Protein AF-A0A816HPL0-F1 (afdb_monomer_lite)

Radius of gyration: 16.7 Å; chains: 1; bounding box: 39×35×46 Å

Structure (mmCIF, N/CA/C/O backbone):
data_AF-A0A816HPL0-F1
#
_entry.id   AF-A0A816HPL0-F1
#
loop_
_atom_site.group_PDB
_atom_site.id
_atom_site.type_symbol
_atom_site.label_atom_id
_atom_site.label_alt_id
_atom_site.label_comp_id
_atom_site.label_asym_id
_atom_site.label_entity_id
_atom_site.label_seq_id
_atom_site.pdbx_PDB_ins_code
_atom_site.Cartn_x
_atom_site.Cartn_y
_atom_site.Cartn_z
_atom_site.occupancy
_atom_site.B_iso_or_equiv
_atom_site.auth_seq_id
_atom_site.auth_comp_id
_atom_site.auth_asym_id
_atom_site.auth_atom_id
_atom_site.pdbx_PDB_model_num
ATOM 1 N N . MET A 1 1 ? 24.958 -8.665 20.577 1.00 37.91 1 MET A N 1
ATOM 2 C CA . MET A 1 1 ? 23.855 -8.022 21.322 1.00 37.91 1 MET A CA 1
ATOM 3 C C . MET A 1 1 ? 22.593 -8.810 21.016 1.00 37.91 1 MET A C 1
ATOM 5 O O . MET A 1 1 ? 22.181 -8.810 19.864 1.00 37.91 1 MET A O 1
ATOM 9 N N . SER A 1 2 ? 22.052 -9.571 21.972 1.00 38.38 2 SER A N 1
ATOM 10 C CA . SER A 1 2 ? 20.758 -10.240 21.783 1.00 38.38 2 SER A CA 1
ATOM 11 C C . SER A 1 2 ? 19.657 -9.187 21.857 1.00 38.38 2 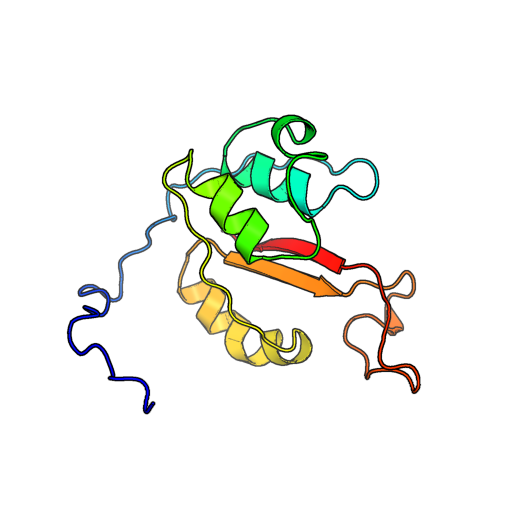SER A C 1
ATOM 13 O O . SER A 1 2 ? 19.661 -8.384 22.790 1.00 38.38 2 SER A O 1
ATOM 15 N N . ALA A 1 3 ? 18.741 -9.164 20.890 1.00 42.16 3 ALA A N 1
ATOM 16 C CA . ALA A 1 3 ? 17.562 -8.311 20.969 1.00 42.16 3 ALA A CA 1
ATOM 17 C C . ALA A 1 3 ? 16.791 -8.640 22.261 1.00 42.16 3 ALA A C 1
ATOM 19 O O . ALA A 1 3 ? 16.433 -9.794 22.495 1.00 42.16 3 ALA A O 1
ATOM 20 N N . VAL A 1 4 ? 16.604 -7.640 23.123 1.00 56.34 4 VAL A N 1
ATOM 21 C CA . VAL A 1 4 ? 15.762 -7.748 24.318 1.00 56.34 4 VAL A CA 1
ATOM 22 C C . VAL A 1 4 ? 14.317 -7.667 23.837 1.00 56.34 4 VAL A C 1
ATOM 24 O O . VAL A 1 4 ? 13.938 -6.680 23.210 1.00 56.34 4 VAL A O 1
ATOM 27 N N . TYR A 1 5 ? 13.536 -8.723 24.066 1.00 53.78 5 TYR A N 1
ATOM 28 C CA . TYR A 1 5 ? 12.109 -8.731 23.752 1.00 53.78 5 TYR A CA 1
ATOM 29 C C . TYR A 1 5 ? 11.388 -7.711 24.643 1.00 53.78 5 TYR A C 1
ATOM 31 O O . TYR A 1 5 ? 11.476 -7.782 25.868 1.00 53.78 5 TYR A O 1
ATOM 39 N N . ASP A 1 6 ? 10.691 -6.753 24.031 1.00 62.56 6 ASP A N 1
ATOM 40 C CA . ASP A 1 6 ? 9.847 -5.802 24.752 1.00 62.56 6 ASP A CA 1
ATOM 41 C C . ASP A 1 6 ? 8.513 -6.466 25.115 1.00 62.56 6 ASP A C 1
ATOM 43 O O . ASP A 1 6 ? 7.644 -6.680 24.269 1.00 62.56 6 ASP A O 1
ATOM 47 N N . HIS A 1 7 ? 8.357 -6.804 26.393 1.00 59.50 7 HIS A N 1
ATOM 48 C CA . HIS A 1 7 ? 7.131 -7.382 26.943 1.00 59.50 7 HIS A CA 1
ATOM 49 C C . HIS A 1 7 ? 5.999 -6.352 27.133 1.00 59.50 7 HIS A C 1
ATOM 51 O O . HIS A 1 7 ? 4.909 -6.739 27.545 1.00 59.50 7 HIS A O 1
ATOM 57 N N . ASN A 1 8 ? 6.230 -5.066 26.834 1.00 58.31 8 ASN A N 1
ATOM 58 C CA . ASN A 1 8 ? 5.238 -3.995 26.982 1.00 58.31 8 ASN A CA 1
ATOM 59 C C . ASN A 1 8 ? 4.471 -3.683 25.695 1.00 58.31 8 ASN A C 1
ATOM 61 O O . ASN A 1 8 ? 3.667 -2.752 25.684 1.00 58.31 8 ASN A O 1
ATOM 65 N N . THR A 1 9 ? 4.692 -4.425 24.604 1.00 51.69 9 THR A N 1
ATOM 66 C CA . THR A 1 9 ? 3.794 -4.313 23.450 1.00 51.69 9 THR A CA 1
ATOM 67 C C . THR A 1 9 ? 2.447 -4.908 23.841 1.00 51.69 9 THR A C 1
ATOM 69 O O . THR A 1 9 ? 2.244 -6.122 23.802 1.00 51.69 9 THR A O 1
ATOM 72 N N . THR A 1 10 ? 1.524 -4.044 24.254 1.00 51.88 10 THR A N 1
ATOM 73 C CA . THR A 1 10 ? 0.135 -4.413 24.486 1.00 51.88 10 THR A CA 1
ATOM 74 C C . THR A 1 10 ? -0.439 -4.860 23.148 1.00 51.88 10 THR A C 1
ATOM 76 O O . THR A 1 10 ? -0.559 -4.064 22.217 1.00 51.88 10 THR A O 1
ATOM 79 N N . LEU A 1 11 ? -0.760 -6.149 23.026 1.00 54.12 11 LEU A N 1
ATOM 80 C CA . LEU A 1 11 ? -1.639 -6.594 21.950 1.00 54.12 11 LEU A CA 1
ATOM 81 C C . LEU A 1 11 ? -2.950 -5.812 22.074 1.00 54.12 11 LEU A C 1
ATOM 83 O O . LEU A 1 11 ? -3.400 -5.554 23.193 1.00 54.12 11 LEU A O 1
ATOM 87 N N . TRP A 1 12 ? -3.536 -5.437 20.938 1.00 57.06 12 TRP A N 1
ATOM 88 C CA . TRP A 1 12 ? -4.844 -4.789 20.890 1.00 57.06 12 TRP A CA 1
ATOM 89 C C . TRP A 1 12 ? -5.819 -5.550 21.795 1.00 57.06 12 TRP A C 1
ATOM 91 O O . TRP A 1 12 ? -5.993 -6.764 21.659 1.00 57.06 12 TRP A O 1
ATOM 101 N N . SER A 1 13 ? -6.364 -4.854 22.794 1.00 58.28 13 SER A N 1
ATOM 102 C CA . SER A 1 13 ? -7.166 -5.470 23.854 1.00 58.28 13 SER A CA 1
ATOM 103 C C . SER A 1 13 ? -8.519 -5.964 23.354 1.00 58.28 13 SER A C 1
ATOM 105 O O . SER A 1 13 ? -9.082 -6.883 23.947 1.00 58.28 13 SER A O 1
ATOM 107 N N . ASP A 1 14 ? -9.014 -5.389 22.258 1.00 63.19 14 ASP A N 1
ATOM 108 C CA . ASP A 1 14 ? -10.247 -5.801 21.607 1.00 63.19 14 ASP A CA 1
ATOM 109 C C . ASP A 1 14 ? -9.939 -6.411 20.233 1.00 63.19 14 ASP A C 1
ATOM 111 O O . ASP A 1 14 ? -9.282 -5.810 19.386 1.00 63.19 14 ASP A O 1
ATOM 115 N N . LYS A 1 15 ? -10.393 -7.649 20.026 1.00 60.69 15 LYS A N 1
ATOM 116 C CA . LYS A 1 15 ? -10.194 -8.388 18.771 1.00 60.69 15 LYS A CA 1
ATOM 117 C C . LYS A 1 15 ? -11.197 -7.992 17.686 1.00 60.69 15 LYS A C 1
ATOM 119 O O . LYS A 1 15 ? -11.051 -8.457 16.562 1.00 60.69 15 LYS A O 1
ATOM 124 N N . ASN A 1 16 ? -12.207 -7.190 18.028 1.00 64.44 16 ASN A N 1
ATOM 125 C CA . ASN A 1 16 ? -13.266 -6.760 17.114 1.00 64.44 16 ASN A CA 1
ATOM 126 C C . ASN A 1 16 ? -13.152 -5.276 16.726 1.00 64.44 16 ASN A C 1
ATOM 128 O O . ASN A 1 16 ? -14.089 -4.714 16.162 1.00 64.44 16 ASN A O 1
ATOM 132 N N . GLU A 1 17 ? -12.047 -4.615 17.070 1.00 71.56 17 GLU A N 1
ATOM 133 C CA . GLU A 1 17 ? -11.863 -3.197 16.782 1.00 71.56 17 GLU A CA 1
ATOM 134 C C . GLU A 1 17 ? -11.363 -3.009 15.342 1.00 71.56 17 GLU A C 1
ATOM 136 O O . GLU A 1 17 ? -10.268 -3.438 14.982 1.00 71.56 17 GLU A O 1
ATOM 141 N N . HIS A 1 18 ? -12.191 -2.378 14.510 1.00 79.50 18 HIS A N 1
ATOM 142 C CA . HIS A 1 18 ? -11.888 -2.080 13.112 1.00 79.50 18 HIS A CA 1
ATOM 143 C C . HIS A 1 18 ? -11.495 -0.602 12.969 1.00 79.50 18 HIS A C 1
ATOM 145 O O . HIS A 1 18 ? -12.346 0.266 12.764 1.00 79.50 18 HIS A O 1
ATOM 151 N N . PHE A 1 19 ? -10.201 -0.296 13.094 1.00 80.69 19 PHE A N 1
ATOM 152 C CA . PHE A 1 19 ? -9.689 1.084 13.182 1.00 80.69 19 PHE A CA 1
ATOM 153 C C . PHE A 1 19 ? -10.031 1.953 11.977 1.00 80.69 19 PHE A C 1
ATOM 155 O O . PHE A 1 19 ? -10.343 3.136 12.120 1.00 80.69 19 PHE A O 1
ATOM 162 N N . PHE A 1 20 ? -9.977 1.367 10.785 1.00 88.19 20 PHE A N 1
ATOM 163 C CA . PHE A 1 20 ? -10.200 2.081 9.537 1.00 88.19 20 PHE A CA 1
ATOM 164 C C . PHE A 1 20 ? -11.535 1.721 8.877 1.00 88.19 20 PHE A C 1
ATOM 166 O O . PHE A 1 20 ? -11.737 2.035 7.703 1.00 88.19 20 PHE A O 1
ATOM 173 N N . HIS A 1 21 ? -12.478 1.132 9.623 1.00 87.56 21 HIS A N 1
ATOM 174 C CA . HIS A 1 21 ? -13.815 0.796 9.125 1.00 87.56 21 HIS A CA 1
ATOM 175 C C . HIS A 1 21 ? -14.473 2.008 8.459 1.00 87.56 21 HIS A C 1
ATOM 177 O O . HIS A 1 21 ? -14.794 1.999 7.270 1.00 87.56 21 HIS A O 1
ATOM 183 N N . ASP A 1 22 ? -14.633 3.106 9.191 1.00 89.69 22 ASP A N 1
ATOM 184 C CA . ASP A 1 22 ? -15.301 4.313 8.689 1.00 89.69 22 ASP A CA 1
ATOM 185 C C . ASP A 1 22 ? -14.392 5.234 7.876 1.00 89.69 22 ASP A C 1
ATOM 187 O O . ASP A 1 22 ? -14.829 6.290 7.410 1.00 89.69 22 ASP A O 1
ATOM 191 N N . TYR A 1 23 ? -13.144 4.821 7.640 1.00 90.00 23 TYR A N 1
ATOM 192 C CA . TYR A 1 23 ? -12.255 5.540 6.747 1.00 90.00 23 TYR A CA 1
ATOM 193 C C . TYR A 1 23 ? -12.836 5.538 5.326 1.00 90.00 23 TYR A C 1
ATOM 195 O O . TYR A 1 23 ? -13.419 4.556 4.863 1.00 90.00 23 TYR A O 1
ATOM 203 N N . ARG A 1 24 ? -12.741 6.670 4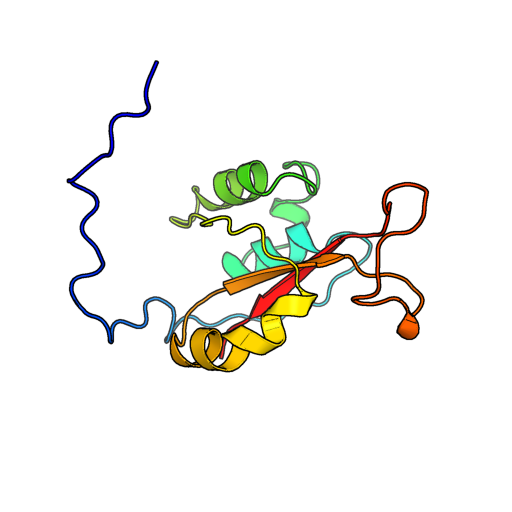.628 1.00 90.25 24 ARG A N 1
ATOM 204 C CA . ARG A 1 24 ? -13.287 6.831 3.275 1.00 90.25 24 ARG A CA 1
ATOM 205 C C . ARG A 1 24 ? -12.168 7.211 2.330 1.00 90.25 24 ARG A C 1
ATOM 207 O O . ARG A 1 24 ? -11.612 8.300 2.428 1.00 90.25 24 ARG A O 1
ATOM 214 N N . ILE A 1 25 ? -11.885 6.314 1.395 1.00 92.38 25 ILE A N 1
ATOM 215 C CA . ILE A 1 25 ? -10.842 6.497 0.392 1.00 92.38 25 ILE A CA 1
ATOM 216 C C . ILE A 1 25 ? -11.486 6.997 -0.891 1.00 92.38 25 ILE A C 1
ATOM 218 O O . ILE A 1 25 ? -12.441 6.404 -1.386 1.00 92.38 25 ILE A O 1
ATOM 222 N N . GLN A 1 26 ? -10.963 8.093 -1.433 1.00 92.44 26 GLN A N 1
ATOM 223 C CA . GLN A 1 26 ? -11.340 8.574 -2.759 1.00 92.44 26 GLN A CA 1
ATOM 224 C C . GLN A 1 26 ? -10.354 8.006 -3.783 1.00 92.44 26 GLN A C 1
ATOM 226 O O . GLN A 1 26 ? -9.172 8.352 -3.712 1.00 92.44 26 GLN A O 1
ATOM 231 N N . PRO A 1 27 ? -10.787 7.138 -4.718 1.00 91.75 27 PRO A N 1
ATOM 232 C CA . PRO A 1 27 ? -9.887 6.570 -5.712 1.00 91.75 27 PRO A CA 1
ATOM 233 C C . PRO A 1 27 ? -9.294 7.653 -6.616 1.00 91.75 27 PRO A C 1
ATOM 235 O O . PRO A 1 27 ? -10.018 8.441 -7.226 1.00 91.75 27 PRO A O 1
ATOM 238 N N . ILE A 1 28 ? -7.968 7.661 -6.743 1.00 91.81 28 ILE A N 1
ATOM 239 C CA . ILE A 1 28 ? -7.238 8.560 -7.640 1.00 91.81 28 ILE A CA 1
ATOM 240 C C . ILE A 1 28 ? -6.643 7.725 -8.772 1.00 91.81 28 ILE A C 1
ATOM 242 O O . ILE A 1 28 ? -5.919 6.758 -8.537 1.00 91.81 28 ILE A O 1
ATOM 246 N N . ALA A 1 29 ? -6.924 8.107 -10.019 1.00 89.69 29 ALA A N 1
ATOM 247 C CA . ALA A 1 29 ? -6.310 7.467 -11.176 1.00 89.69 29 ALA A CA 1
ATOM 248 C C . ALA A 1 29 ? -4.808 7.786 -11.228 1.00 89.69 29 ALA A C 1
ATOM 250 O O . ALA A 1 29 ? -4.414 8.951 -11.331 1.00 89.69 29 ALA A O 1
ATOM 251 N N . GLN A 1 30 ? -3.972 6.748 -11.202 1.00 87.31 30 GLN A N 1
ATOM 252 C CA . GLN A 1 30 ? -2.529 6.897 -11.362 1.00 87.31 30 GLN A CA 1
ATOM 253 C C . GLN A 1 30 ? -2.192 7.480 -12.742 1.00 87.31 30 GLN A C 1
ATOM 255 O O . GL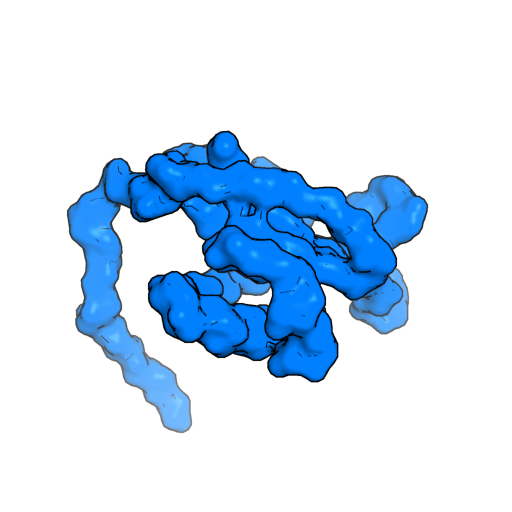N A 1 30 ? -2.740 7.067 -13.766 1.00 87.31 30 GLN A O 1
ATOM 260 N N . ARG A 1 31 ? -1.216 8.393 -12.779 1.00 87.06 31 ARG A N 1
ATOM 261 C CA . ARG A 1 31 ? -0.581 8.884 -14.009 1.00 87.06 31 ARG A CA 1
ATOM 262 C C . ARG A 1 31 ? 0.915 8.586 -13.958 1.00 87.06 31 ARG A C 1
ATOM 264 O O . ARG A 1 31 ? 1.558 8.884 -12.957 1.00 87.06 31 ARG A O 1
ATOM 271 N N . GLY A 1 32 ? 1.470 7.998 -15.019 1.00 85.19 32 GLY A N 1
ATOM 272 C CA . GLY A 1 32 ? 2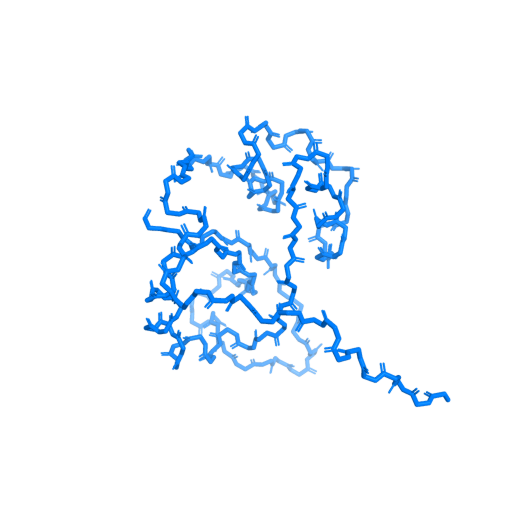.898 7.651 -15.078 1.00 85.19 32 GLY A CA 1
ATOM 273 C C . GLY A 1 32 ? 3.327 6.609 -14.026 1.00 85.19 32 GLY A C 1
ATOM 274 O O . GLY A 1 32 ? 2.478 5.878 -13.515 1.00 85.19 32 GLY A O 1
ATOM 275 N N . PRO A 1 33 ? 4.626 6.512 -13.683 1.00 85.12 33 PRO A N 1
ATOM 276 C CA . PRO A 1 33 ? 5.168 5.526 -12.740 1.00 85.12 33 PRO A CA 1
ATOM 277 C C . PRO A 1 33 ? 5.059 5.981 -11.267 1.00 85.12 33 PRO A C 1
ATOM 279 O O . PRO A 1 33 ? 6.011 5.873 -10.497 1.00 85.12 33 PRO A O 1
ATOM 282 N N . HIS A 1 34 ? 3.906 6.519 -10.860 1.00 89.31 34 HIS A N 1
ATOM 283 C CA . HIS A 1 34 ? 3.716 7.161 -9.549 1.00 89.31 34 HIS A CA 1
ATOM 284 C C . HIS A 1 34 ? 2.766 6.392 -8.623 1.00 89.31 34 HIS A C 1
ATOM 286 O O . HIS A 1 34 ? 1.973 6.997 -7.902 1.00 89.31 34 HIS A O 1
ATOM 292 N N . CYS A 1 35 ? 2.835 5.059 -8.631 1.00 89.25 35 CYS A N 1
ATOM 293 C CA . CYS A 1 35 ? 1.975 4.199 -7.810 1.00 89.25 35 CYS A CA 1
ATOM 294 C C . CYS A 1 35 ? 2.052 4.549 -6.314 1.00 89.25 35 CYS A C 1
ATOM 296 O O . CYS A 1 35 ? 1.021 4.809 -5.698 1.00 89.25 35 CYS A O 1
ATOM 298 N N . VAL A 1 36 ? 3.261 4.671 -5.754 1.00 91.81 36 VAL A N 1
ATOM 299 C CA . VAL A 1 36 ? 3.458 5.001 -4.331 1.00 91.81 36 VAL A CA 1
ATOM 300 C C . VAL A 1 36 ? 2.869 6.363 -3.982 1.00 91.81 36 VAL A C 1
ATOM 302 O O . VAL A 1 36 ? 2.058 6.462 -3.068 1.00 91.81 36 VAL A O 1
ATOM 305 N N . SER A 1 37 ? 3.212 7.410 -4.736 1.00 94.25 37 SER A N 1
ATOM 306 C CA . SER A 1 37 ? 2.680 8.756 -4.496 1.00 94.25 37 SER A CA 1
ATOM 307 C C . SER A 1 37 ? 1.156 8.810 -4.623 1.00 94.25 37 SER A C 1
ATOM 309 O O . SER A 1 37 ? 0.509 9.520 -3.862 1.00 94.25 37 SER A O 1
ATOM 311 N N . THR A 1 38 ? 0.578 8.035 -5.546 1.00 94.50 38 THR A N 1
ATOM 312 C CA . THR A 1 38 ? -0.880 7.939 -5.719 1.00 94.50 38 THR A CA 1
ATOM 313 C C . THR A 1 38 ? -1.535 7.264 -4.514 1.00 94.50 38 THR A C 1
ATOM 315 O O . THR A 1 38 ? -2.542 7.757 -4.016 1.00 94.50 38 THR A O 1
ATOM 318 N N . VAL A 1 39 ? -0.950 6.181 -3.994 1.00 94.88 39 VAL A N 1
ATOM 319 C CA . VAL A 1 39 ? -1.453 5.513 -2.784 1.00 94.88 39 VAL A CA 1
ATOM 320 C C . VAL A 1 39 ? -1.345 6.413 -1.560 1.00 94.88 39 VAL A C 1
ATOM 322 O O . VAL A 1 39 ? -2.331 6.562 -0.847 1.00 94.88 39 VAL A O 1
ATOM 325 N N . LEU A 1 40 ? -0.207 7.073 -1.331 1.00 95.00 40 LEU A N 1
ATOM 326 C CA . LEU A 1 40 ? -0.076 7.979 -0.184 1.00 95.00 40 LEU A CA 1
ATOM 327 C C . LEU A 1 40 ? -1.046 9.163 -0.269 1.00 95.00 40 LEU A C 1
ATOM 329 O O . LEU A 1 40 ? -1.626 9.550 0.741 1.00 95.00 40 LEU A O 1
ATOM 333 N N . ALA A 1 41 ? -1.281 9.692 -1.470 1.00 95.56 41 ALA A N 1
ATOM 334 C CA . ALA A 1 41 ? -2.298 10.710 -1.712 1.00 95.56 41 ALA A CA 1
ATOM 335 C C . ALA A 1 41 ? -3.704 10.230 -1.323 1.00 95.56 41 ALA A C 1
ATOM 337 O O . ALA A 1 41 ? -4.406 10.931 -0.595 1.00 95.56 41 ALA A O 1
ATOM 338 N N . MET A 1 42 ? -4.081 9.010 -1.721 1.00 95.81 42 MET A N 1
ATOM 339 C CA . MET A 1 42 ? -5.355 8.400 -1.324 1.00 95.81 42 MET A CA 1
ATOM 340 C C . MET A 1 42 ? -5.466 8.202 0.197 1.00 95.81 42 MET A C 1
ATOM 342 O O . MET A 1 42 ? -6.516 8.490 0.762 1.00 95.81 42 MET A O 1
ATOM 346 N N . LEU A 1 43 ? -4.387 7.775 0.865 1.00 94.94 43 LEU A N 1
ATOM 347 C CA . LEU A 1 43 ? -4.336 7.575 2.324 1.00 94.94 43 LEU A CA 1
ATOM 348 C C . LEU A 1 43 ? -4.357 8.877 3.135 1.00 94.94 43 LEU A C 1
ATOM 350 O O . LEU A 1 43 ? -4.590 8.852 4.336 1.00 94.94 43 LEU A O 1
ATOM 354 N N . THR A 1 44 ? -4.050 10.015 2.523 1.00 94.31 44 THR A N 1
ATOM 355 C CA . THR A 1 44 ? -3.914 11.294 3.244 1.00 94.31 44 THR A CA 1
ATOM 356 C C . THR A 1 44 ? -4.934 12.338 2.803 1.00 94.31 44 THR A C 1
ATOM 358 O O . THR A 1 44 ? -5.012 13.411 3.400 1.00 94.31 44 THR A O 1
ATOM 361 N N . GLY A 1 45 ? -5.720 12.048 1.760 1.00 94.12 45 GLY A N 1
ATOM 362 C CA . GLY A 1 45 ? -6.617 13.016 1.127 1.00 94.12 45 GLY A CA 1
ATOM 363 C C . GLY A 1 45 ? -5.873 14.155 0.421 1.00 94.12 45 GLY A C 1
ATOM 364 O O . GLY A 1 45 ? -6.387 15.270 0.333 1.00 94.12 45 GLY A O 1
ATOM 365 N N . LYS A 1 46 ? -4.642 13.904 -0.037 1.00 95.44 46 LYS A N 1
ATOM 366 C CA . LYS A 1 46 ? -3.756 14.886 -0.682 1.00 95.44 46 LYS A CA 1
ATOM 367 C C . LYS A 1 46 ? -3.602 14.626 -2.175 1.00 95.44 46 LYS A C 1
ATOM 369 O O . LYS A 1 46 ? -4.197 13.697 -2.714 1.00 95.44 46 LYS A O 1
ATOM 374 N N . THR A 1 47 ? -2.819 15.458 -2.862 1.00 95.06 47 THR A N 1
ATOM 375 C CA . THR A 1 47 ? -2.477 15.223 -4.271 1.00 95.06 47 THR A CA 1
ATOM 376 C C . THR A 1 47 ? -1.202 14.379 -4.388 1.00 95.06 47 THR A C 1
ATOM 378 O O . THR A 1 47 ? -0.313 14.490 -3.538 1.00 95.06 47 THR A O 1
ATOM 381 N N . PRO A 1 48 ? -1.056 13.539 -5.431 1.00 95.06 48 PRO A N 1
ATOM 382 C CA . PRO A 1 48 ? 0.161 12.747 -5.635 1.00 95.06 48 PRO A CA 1
ATOM 383 C C . PRO A 1 48 ? 1.443 13.591 -5.682 1.00 95.06 48 PRO A C 1
ATOM 385 O O . PRO A 1 48 ? 2.491 13.156 -5.204 1.00 95.06 48 PRO A O 1
ATOM 388 N N . GLU A 1 49 ? 1.367 14.808 -6.222 1.00 95.00 49 GLU A N 1
ATOM 389 C CA . GLU A 1 49 ? 2.483 15.752 -6.358 1.00 95.00 49 GLU A CA 1
ATOM 390 C C . GLU A 1 49 ? 3.053 16.185 -5.000 1.00 95.00 49 GLU A C 1
ATOM 392 O O . GLU A 1 49 ? 4.228 16.544 -4.918 1.00 95.00 49 GLU A O 1
ATOM 397 N N . GLU A 1 50 ? 2.276 16.098 -3.912 1.00 94.75 50 GLU A N 1
ATOM 398 C CA . GLU A 1 50 ? 2.806 16.358 -2.572 1.00 94.75 50 GLU A CA 1
ATOM 399 C C . GLU A 1 50 ? 3.902 15.359 -2.176 1.00 94.75 50 GLU A C 1
ATOM 401 O O . GLU A 1 50 ? 4.791 15.737 -1.414 1.00 94.75 50 GLU A O 1
ATOM 406 N N . PHE A 1 51 ? 3.894 14.140 -2.726 1.00 94.38 51 PHE A N 1
ATOM 407 C CA . PHE A 1 51 ? 4.839 13.069 -2.389 1.00 94.38 51 PHE A CA 1
ATOM 408 C C . PHE A 1 51 ? 5.908 12.822 -3.463 1.00 94.38 51 PHE A C 1
ATOM 410 O O . PHE A 1 51 ? 6.953 12.231 -3.181 1.00 94.38 51 PHE A O 1
ATOM 417 N N . GLN A 1 52 ? 5.657 13.224 -4.709 1.00 93.00 52 GLN A N 1
ATOM 418 C CA . GLN A 1 52 ? 6.574 12.983 -5.826 1.00 93.00 52 GLN A CA 1
ATOM 419 C C . GLN A 1 52 ? 7.932 13.661 -5.596 1.00 93.00 52 GLN A C 1
ATOM 421 O O . GLN A 1 52 ? 8.009 14.840 -5.260 1.00 93.00 52 GLN A O 1
ATOM 426 N N . GLY A 1 53 ? 9.018 12.901 -5.768 1.00 89.38 53 GLY A N 1
ATOM 427 C CA . GLY A 1 53 ? 10.391 13.400 -5.618 1.00 89.38 53 GLY A CA 1
ATOM 428 C C . GLY A 1 53 ? 10.833 13.697 -4.179 1.00 89.38 53 GLY A C 1
ATOM 429 O O . GLY A 1 53 ? 11.967 14.124 -3.985 1.00 89.38 53 GLY A O 1
ATOM 430 N N . LYS A 1 54 ? 9.978 13.466 -3.172 1.00 90.69 54 LYS A N 1
ATOM 431 C CA . LYS A 1 54 ? 10.274 13.769 -1.757 1.00 90.69 54 LYS A CA 1
ATOM 432 C C . LYS A 1 54 ? 10.559 12.539 -0.895 1.00 90.69 54 LYS A C 1
ATOM 434 O O . LYS A 1 54 ? 10.910 12.680 0.270 1.00 90.69 54 LYS A O 1
ATOM 439 N N . MET A 1 55 ? 10.397 11.343 -1.449 1.00 91.31 55 MET A N 1
ATOM 440 C CA . MET A 1 55 ? 10.590 10.076 -0.747 1.00 91.31 55 MET A CA 1
ATOM 441 C C . MET A 1 55 ? 11.176 9.025 -1.687 1.00 91.31 55 MET A C 1
ATOM 443 O O . MET A 1 55 ? 11.019 9.110 -2.908 1.00 91.31 55 MET A O 1
ATOM 447 N N . ASN A 1 56 ? 11.815 8.007 -1.116 1.00 89.19 56 ASN A N 1
ATOM 448 C CA . ASN A 1 56 ? 12.309 6.875 -1.883 1.00 89.19 56 ASN A CA 1
ATOM 449 C C . ASN A 1 56 ? 11.150 5.912 -2.184 1.00 89.19 56 ASN A C 1
ATOM 451 O O . ASN A 1 56 ? 10.673 5.197 -1.307 1.00 89.19 56 ASN A O 1
ATOM 455 N N . THR A 1 57 ? 10.709 5.855 -3.441 1.00 86.38 57 THR A N 1
ATOM 456 C CA . THR A 1 57 ? 9.598 4.996 -3.894 1.00 86.38 57 THR A CA 1
ATOM 457 C C . THR A 1 57 ? 9.910 3.498 -3.880 1.00 86.38 57 THR A C 1
ATOM 459 O O . THR A 1 57 ? 9.044 2.706 -4.229 1.00 86.38 57 THR A O 1
ATOM 462 N N . GLN A 1 58 ? 11.116 3.095 -3.476 1.00 83.69 58 GLN A N 1
ATOM 463 C CA . GLN A 1 58 ? 11.513 1.696 -3.303 1.00 83.69 58 GLN A CA 1
ATOM 464 C C . GLN A 1 58 ? 11.740 1.321 -1.829 1.00 83.69 58 GLN A C 1
ATOM 466 O O . GLN A 1 58 ? 12.098 0.183 -1.543 1.00 83.69 58 GLN A O 1
ATOM 471 N N . ASP A 1 59 ? 11.531 2.256 -0.896 1.00 86.31 59 ASP A N 1
ATOM 472 C CA . ASP A 1 59 ? 11.746 2.045 0.535 1.00 86.31 59 ASP A CA 1
ATOM 473 C C . ASP A 1 59 ? 10.458 2.286 1.352 1.00 86.31 59 ASP A C 1
ATOM 475 O O . ASP A 1 59 ? 10.089 3.439 1.600 1.00 86.31 59 ASP A O 1
ATOM 479 N N . PRO A 1 60 ? 9.794 1.217 1.832 1.00 86.19 60 PRO A N 1
ATOM 480 C CA . PRO A 1 60 ? 8.611 1.313 2.685 1.00 86.19 60 PRO A CA 1
ATOM 481 C C . PRO A 1 60 ? 8.816 2.132 3.968 1.00 86.19 60 PRO A C 1
ATOM 483 O O . PRO A 1 60 ? 7.858 2.728 4.470 1.00 86.19 60 PRO A O 1
ATOM 486 N N . PHE A 1 61 ? 10.044 2.212 4.498 1.00 89.44 61 PHE A N 1
ATOM 487 C CA . PHE A 1 61 ? 10.330 3.064 5.656 1.00 89.44 61 PHE A CA 1
ATOM 488 C C . PHE A 1 61 ? 10.195 4.543 5.299 1.00 89.44 61 PHE A C 1
ATOM 490 O O . PHE A 1 61 ? 9.577 5.298 6.053 1.00 89.44 61 PHE A O 1
ATOM 497 N N . SER A 1 62 ? 10.697 4.948 4.130 1.00 91.81 62 SER A N 1
ATOM 498 C CA . SER A 1 62 ? 10.528 6.304 3.604 1.00 91.81 62 SER A CA 1
ATOM 499 C C . SER A 1 62 ? 9.049 6.669 3.425 1.00 91.81 62 SER A C 1
ATOM 501 O O . SER A 1 62 ? 8.643 7.779 3.770 1.00 91.81 62 SER A O 1
ATOM 503 N N . TRP A 1 63 ? 8.209 5.728 2.981 1.00 92.31 63 TRP A N 1
ATOM 504 C CA . TRP A 1 63 ? 6.764 5.964 2.838 1.00 92.31 63 TRP A CA 1
ATOM 505 C C . TRP A 1 63 ? 6.097 6.153 4.199 1.00 92.31 63 TRP A C 1
ATOM 507 O O . TRP A 1 63 ? 5.307 7.076 4.388 1.00 92.31 63 TRP A O 1
ATOM 517 N N . SER A 1 64 ? 6.449 5.308 5.175 1.00 92.06 64 SER A N 1
ATOM 518 C CA . SER A 1 64 ? 5.930 5.447 6.533 1.00 92.06 64 SER A CA 1
ATOM 519 C C . SER A 1 64 ? 6.357 6.761 7.182 1.00 92.06 64 SER A C 1
ATOM 521 O O . SER A 1 64 ? 5.575 7.304 7.954 1.00 92.06 64 SER A O 1
ATOM 523 N N . GLN A 1 65 ? 7.564 7.268 6.909 1.00 93.69 65 GLN A N 1
ATOM 524 C CA . GLN A 1 65 ? 8.001 8.583 7.390 1.00 93.69 65 GLN A CA 1
ATOM 525 C C . GLN A 1 65 ? 7.168 9.709 6.773 1.00 93.69 65 GLN A C 1
ATOM 527 O O . GLN A 1 65 ? 6.736 10.604 7.494 1.00 93.69 65 GLN A O 1
ATOM 532 N N . ALA A 1 66 ? 6.875 9.640 5.470 1.00 94.19 66 ALA A N 1
ATOM 533 C CA . ALA A 1 66 ? 6.020 10.623 4.803 1.00 94.19 66 ALA A CA 1
ATOM 534 C C . ALA A 1 66 ? 4.601 10.676 5.404 1.00 94.19 66 ALA A C 1
ATOM 536 O O . ALA A 1 66 ? 3.995 11.744 5.475 1.00 94.19 66 ALA A O 1
ATOM 537 N N . LEU A 1 67 ? 4.091 9.540 5.888 1.00 93.62 67 LEU A N 1
ATOM 538 C CA . LEU A 1 67 ? 2.778 9.426 6.526 1.00 93.62 67 LEU A CA 1
ATOM 539 C C . LEU A 1 67 ? 2.723 9.941 7.977 1.00 93.62 67 LEU A C 1
ATOM 541 O O . LEU A 1 67 ? 1.634 10.251 8.462 1.00 93.62 67 LEU A O 1
ATOM 545 N N . GLN A 1 68 ? 3.864 10.101 8.661 1.00 92.88 68 GLN A N 1
ATOM 546 C CA . GLN A 1 68 ? 3.885 10.533 10.069 1.00 92.88 68 GLN A CA 1
ATOM 547 C C . GLN A 1 68 ? 3.245 11.908 10.280 1.00 92.88 68 GLN A C 1
ATOM 549 O O . GLN A 1 68 ? 2.575 12.123 11.289 1.00 92.88 68 GLN A O 1
ATOM 554 N N . LEU A 1 69 ? 3.392 12.817 9.310 1.00 92.00 69 LEU A N 1
ATOM 555 C CA . LEU A 1 69 ? 2.787 14.156 9.348 1.00 92.00 69 LEU A CA 1
ATOM 556 C C . LEU A 1 69 ? 1.250 14.126 9.365 1.00 92.00 69 LEU A C 1
ATOM 558 O O . LEU A 1 69 ? 0.619 15.124 9.699 1.00 92.00 69 LEU A O 1
ATOM 562 N N . TYR A 1 70 ? 0.660 12.980 9.028 1.00 91.75 70 TYR A N 1
ATOM 563 C CA . TYR A 1 70 ? -0.779 12.753 8.959 1.00 91.75 70 TYR A CA 1
ATOM 564 C C . TYR A 1 70 ? -1.267 11.818 10.075 1.00 91.75 70 TYR A C 1
ATOM 566 O O . TYR A 1 70 ? -2.376 11.298 10.004 1.00 91.75 70 TYR A O 1
ATOM 574 N N . GLY A 1 71 ? -0.439 11.572 11.100 1.00 89.06 71 GLY A N 1
ATOM 575 C CA . GLY A 1 71 ? -0.777 10.676 12.209 1.00 89.06 71 GLY A CA 1
ATOM 576 C C . GLY A 1 71 ? -0.832 9.197 11.815 1.00 89.06 71 GLY A C 1
ATOM 577 O O . GLY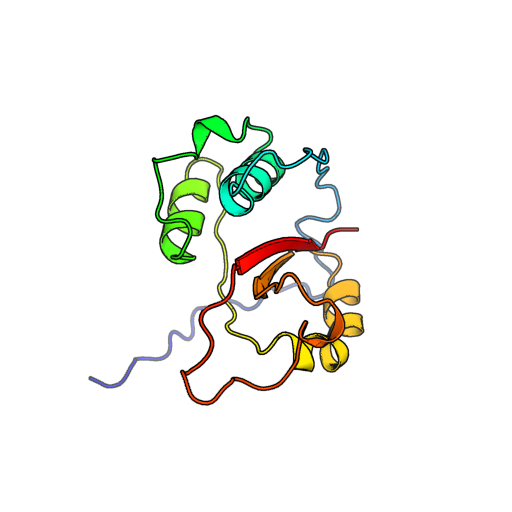 A 1 71 ? -1.401 8.393 12.545 1.00 89.06 71 GLY A O 1
ATOM 578 N N . MET A 1 72 ? -0.249 8.832 10.670 1.00 89.56 72 MET A N 1
ATOM 579 C CA . MET A 1 72 ? -0.259 7.475 10.132 1.00 89.56 72 MET A CA 1
ATOM 580 C C . MET A 1 72 ? 1.133 6.840 10.178 1.00 89.56 72 MET A C 1
ATOM 582 O O . MET A 1 72 ? 2.161 7.510 10.067 1.00 89.56 72 MET A O 1
ATOM 586 N N . ARG A 1 73 ? 1.170 5.511 10.300 1.00 89.00 73 ARG A N 1
ATOM 587 C CA . ARG A 1 73 ? 2.396 4.713 10.234 1.00 89.00 73 ARG A CA 1
ATOM 588 C C . ARG A 1 73 ? 2.107 3.390 9.538 1.00 89.00 73 ARG A C 1
ATOM 590 O O . ARG A 1 73 ? 1.085 2.771 9.810 1.00 89.00 73 ARG A O 1
ATOM 597 N N . LEU A 1 74 ? 3.017 2.948 8.673 1.00 88.12 74 LEU A N 1
ATOM 598 C CA . LEU A 1 74 ? 2.918 1.632 8.047 1.00 88.12 74 LEU A CA 1
ATOM 599 C C . LEU A 1 74 ? 3.648 0.593 8.896 1.00 88.12 74 LEU A C 1
ATOM 601 O O . LEU A 1 74 ? 4.785 0.805 9.324 1.00 88.12 74 LEU A O 1
ATOM 605 N N . SER A 1 75 ? 3.004 -0.555 9.073 1.00 83.88 75 SER A N 1
ATOM 606 C CA . SER A 1 75 ? 3.649 -1.782 9.533 1.00 83.88 75 SER A CA 1
ATOM 607 C C . SER A 1 75 ? 4.038 -2.601 8.309 1.00 83.88 75 SER A C 1
ATOM 609 O O . SER A 1 75 ? 3.183 -2.984 7.513 1.00 83.88 75 SER A O 1
ATOM 611 N N . TYR A 1 76 ? 5.334 -2.844 8.127 1.00 81.06 76 TYR A N 1
ATOM 612 C CA . TYR A 1 76 ? 5.833 -3.564 6.961 1.00 81.06 76 TYR A CA 1
ATOM 613 C C . TYR A 1 76 ? 5.861 -5.073 7.215 1.00 81.06 76 TYR A C 1
ATOM 615 O O . TYR A 1 76 ? 6.514 -5.540 8.148 1.00 81.06 76 TYR A O 1
ATOM 623 N N . CYS A 1 77 ? 5.180 -5.833 6.359 1.00 80.62 77 CYS A N 1
ATOM 624 C CA . CYS A 1 77 ? 5.184 -7.291 6.383 1.00 80.62 77 CYS A CA 1
ATOM 625 C C . CYS A 1 77 ? 5.690 -7.818 5.029 1.00 80.62 77 CYS A C 1
ATOM 627 O O . CYS A 1 77 ? 4.926 -7.828 4.060 1.00 80.62 77 CYS A O 1
ATOM 629 N N . PRO A 1 78 ? 6.968 -8.227 4.922 1.00 75.06 78 PRO A N 1
ATOM 630 C CA . PRO A 1 78 ? 7.496 -8.788 3.687 1.00 75.06 78 PRO A CA 1
ATOM 631 C C . PRO A 1 78 ? 6.890 -10.176 3.474 1.00 75.06 78 PRO A C 1
ATOM 633 O O . PRO A 1 78 ? 7.331 -11.164 4.061 1.00 75.06 78 PRO A O 1
ATOM 636 N N . MET A 1 79 ? 5.859 -10.251 2.638 1.00 72.56 79 MET A N 1
ATOM 637 C CA . MET A 1 79 ? 5.227 -11.509 2.265 1.00 72.56 79 MET A CA 1
ATOM 638 C C . MET A 1 79 ? 5.329 -11.740 0.768 1.00 72.56 79 MET A C 1
ATOM 640 O O . MET A 1 79 ? 5.143 -10.839 -0.046 1.00 72.56 79 MET A O 1
ATOM 644 N N . ASP A 1 80 ? 5.574 -12.996 0.411 1.00 75.69 80 ASP A N 1
ATOM 645 C CA . ASP A 1 80 ? 5.392 -13.459 -0.953 1.00 75.69 80 ASP A CA 1
ATOM 646 C C . ASP A 1 80 ? 3.908 -13.338 -1.320 1.00 75.69 80 ASP A C 1
ATOM 648 O O . ASP A 1 80 ? 3.058 -14.033 -0.759 1.00 75.69 80 ASP A O 1
ATOM 652 N N . VAL A 1 81 ? 3.595 -12.461 -2.273 1.00 75.25 81 VAL A N 1
ATOM 653 C CA . VAL A 1 81 ? 2.224 -12.211 -2.735 1.00 75.25 81 VAL A CA 1
ATOM 654 C C . VAL A 1 81 ? 1.539 -13.486 -3.263 1.00 75.25 81 VAL A C 1
ATOM 656 O O . VAL A 1 81 ? 0.321 -13.609 -3.162 1.00 75.25 81 VAL A O 1
ATOM 659 N N . ARG A 1 82 ? 2.284 -14.514 -3.701 1.00 76.25 82 ARG A N 1
ATOM 660 C CA . ARG A 1 82 ? 1.726 -15.840 -4.059 1.00 76.25 82 ARG A CA 1
ATOM 661 C C . ARG A 1 82 ? 1.066 -16.543 -2.879 1.00 76.25 82 ARG A C 1
ATOM 663 O O . ARG A 1 82 ? 0.185 -17.386 -3.067 1.00 76.25 82 ARG A O 1
ATOM 670 N N . LYS A 1 83 ? 1.486 -16.203 -1.661 1.00 81.00 83 LYS A N 1
ATOM 671 C CA . LYS A 1 83 ? 0.920 -16.720 -0.417 1.00 81.00 83 LYS A CA 1
ATOM 672 C C . LYS A 1 83 ? -0.291 -15.922 0.053 1.00 81.00 83 LYS A C 1
ATOM 674 O O . LYS A 1 83 ? -1.021 -16.423 0.901 1.00 81.00 83 LYS A O 1
ATOM 679 N N . LEU A 1 84 ? -0.561 -14.750 -0.531 1.00 81.00 84 LEU A N 1
ATOM 680 C CA . LEU A 1 84 ? -1.698 -13.906 -0.155 1.00 81.00 84 LEU A CA 1
ATOM 681 C C . LEU A 1 84 ? -3.023 -14.675 -0.235 1.00 81.00 84 LEU A C 1
ATOM 683 O O . LEU A 1 84 ? -3.869 -14.528 0.637 1.00 81.00 84 LEU A O 1
ATOM 687 N N . LYS A 1 85 ? -3.169 -15.582 -1.212 1.00 84.19 85 LYS A N 1
ATOM 688 C CA . LYS A 1 85 ? -4.355 -16.444 -1.357 1.00 84.19 85 LYS A CA 1
ATOM 689 C C . LYS A 1 85 ? -4.680 -17.285 -0.115 1.00 84.19 85 LYS A C 1
ATOM 691 O O . LYS A 1 85 ? -5.836 -17.647 0.066 1.00 84.19 85 LYS A O 1
ATOM 696 N N . PHE A 1 86 ? -3.681 -17.614 0.708 1.00 86.94 86 PHE A N 1
ATOM 697 C CA . PHE A 1 86 ? -3.861 -18.425 1.914 1.00 86.94 86 PHE A CA 1
ATOM 698 C C . PHE A 1 86 ? -4.318 -17.614 3.125 1.00 86.94 86 PHE A C 1
ATOM 700 O O . PHE A 1 86 ? -4.797 -18.217 4.073 1.00 86.94 86 PHE A O 1
ATOM 707 N N . TYR A 1 87 ? -4.174 -16.287 3.082 1.00 86.00 87 TYR A N 1
ATOM 708 C CA . TYR A 1 87 ? -4.524 -15.384 4.183 1.00 86.00 87 TYR A CA 1
ATOM 709 C C . TYR A 1 87 ? -5.551 -14.326 3.768 1.00 86.00 87 TYR A C 1
ATOM 711 O O . TYR A 1 87 ? -5.881 -13.440 4.546 1.00 86.00 87 TYR A O 1
ATOM 719 N N . MET A 1 88 ? -6.029 -14.362 2.519 1.00 86.00 88 MET A N 1
ATOM 720 C CA . MET A 1 88 ? -6.908 -13.329 1.972 1.00 86.00 88 MET A CA 1
ATOM 721 C C . MET A 1 88 ? -8.222 -13.243 2.750 1.00 86.00 88 MET A C 1
ATOM 723 O O . MET A 1 88 ? -8.725 -12.151 2.983 1.00 86.00 88 MET A O 1
ATOM 727 N N . LYS A 1 89 ? -8.777 -14.389 3.165 1.00 88.00 89 LYS A N 1
ATOM 728 C CA . LYS A 1 89 ? -10.020 -14.414 3.944 1.00 88.00 89 LYS A CA 1
ATOM 729 C C . LYS A 1 89 ? -9.818 -13.769 5.307 1.00 88.00 89 LYS A C 1
ATOM 731 O O . LYS A 1 89 ? -10.657 -12.990 5.732 1.00 88.00 89 LYS A O 1
ATOM 736 N N . GLU A 1 90 ? -8.702 -14.073 5.953 1.00 87.81 90 GLU A N 1
ATOM 737 C CA . GLU A 1 90 ? -8.303 -13.521 7.237 1.00 87.81 90 GLU A CA 1
ATOM 738 C C . GLU A 1 90 ? -8.050 -12.016 7.123 1.00 87.81 90 GLU A C 1
ATOM 740 O O . GLU A 1 90 ? -8.587 -11.260 7.920 1.00 87.81 90 GLU A O 1
ATOM 745 N N . LEU A 1 91 ? -7.320 -11.565 6.097 1.00 86.44 91 LEU A N 1
ATOM 746 C CA . LEU A 1 91 ? -7.064 -10.143 5.845 1.00 86.44 91 LEU A CA 1
ATOM 747 C C . LEU A 1 91 ? -8.351 -9.353 5.599 1.00 86.44 91 LEU A C 1
ATOM 749 O O . LEU A 1 91 ? -8.508 -8.269 6.146 1.00 86.44 91 LEU A O 1
ATOM 753 N N . ILE A 1 92 ? -9.285 -9.895 4.812 1.00 87.31 92 ILE A N 1
ATOM 754 C CA . ILE A 1 92 ? -10.595 -9.264 4.600 1.00 87.31 92 ILE A CA 1
ATOM 755 C C . ILE A 1 92 ? -11.410 -9.264 5.900 1.00 87.31 92 ILE A C 1
ATOM 757 O O . ILE A 1 92 ? -12.065 -8.274 6.201 1.00 87.31 92 ILE A O 1
ATOM 761 N N . ALA A 1 93 ? -11.361 -10.345 6.684 1.00 85.81 93 ALA A N 1
ATOM 762 C CA . ALA A 1 93 ? -12.082 -10.447 7.953 1.00 85.81 93 ALA A CA 1
ATOM 763 C C . ALA A 1 93 ? -11.563 -9.483 9.032 1.00 85.81 93 ALA A C 1
ATOM 765 O O . ALA A 1 93 ? -12.308 -9.168 9.956 1.00 85.81 93 ALA A O 1
ATOM 766 N N . LEU A 1 94 ? -10.318 -9.006 8.916 1.00 86.56 94 LEU A N 1
ATOM 767 C CA . LEU A 1 94 ? -9.805 -7.930 9.768 1.00 86.56 94 LEU A CA 1
ATOM 768 C C . LEU A 1 94 ? -10.517 -6.595 9.506 1.00 86.56 94 LEU A C 1
ATOM 770 O O . LEU A 1 94 ? -10.507 -5.754 10.398 1.00 86.56 94 LEU A O 1
ATOM 774 N N . ASP A 1 95 ? -11.141 -6.418 8.330 1.00 87.69 95 ASP A N 1
ATOM 775 C CA . ASP A 1 95 ? -11.871 -5.208 7.916 1.00 87.69 95 ASP A CA 1
ATOM 776 C C . ASP A 1 95 ? -11.111 -3.921 8.273 1.00 87.69 95 ASP A C 1
ATOM 778 O O . ASP A 1 95 ? -11.587 -3.023 8.970 1.00 87.69 95 ASP A O 1
ATOM 782 N N . ASP A 1 96 ? -9.859 -3.899 7.824 1.00 88.81 96 ASP A N 1
ATOM 783 C CA . ASP A 1 96 ? -8.888 -2.873 8.160 1.00 88.81 96 ASP A CA 1
ATOM 784 C C . ASP A 1 96 ? -8.172 -2.351 6.902 1.00 88.81 96 ASP A C 1
ATOM 786 O O . ASP A 1 96 ? -8.421 -2.798 5.777 1.00 88.81 96 ASP A O 1
ATOM 790 N N . LEU A 1 97 ? -7.295 -1.366 7.073 1.00 89.50 97 LEU A N 1
ATOM 791 C CA . LEU A 1 97 ? -6.583 -0.707 5.987 1.00 89.50 97 LEU A CA 1
ATOM 792 C C . LEU A 1 97 ? -5.224 -1.357 5.720 1.00 89.50 97 LEU A C 1
ATOM 794 O O . LEU A 1 97 ? -4.278 -1.212 6.496 1.00 89.50 97 LEU A O 1
ATOM 798 N N . PHE A 1 98 ? -5.091 -1.994 4.557 1.00 89.81 98 PHE A N 1
ATOM 799 C CA . PHE A 1 98 ? -3.837 -2.609 4.131 1.00 89.81 98 PHE A CA 1
ATOM 800 C C . PHE A 1 98 ? -3.291 -1.955 2.866 1.00 89.81 98 PHE A C 1
ATOM 802 O O . PHE A 1 98 ? -4.021 -1.634 1.929 1.00 89.81 98 PHE A O 1
ATOM 809 N N . THR A 1 99 ? -1.967 -1.829 2.804 1.00 88.12 99 THR A N 1
ATOM 810 C CA . THR A 1 99 ? -1.264 -1.556 1.548 1.00 88.12 99 THR A CA 1
ATOM 811 C C . THR A 1 99 ? -0.576 -2.828 1.084 1.00 88.12 99 THR A C 1
ATOM 813 O O . THR A 1 99 ? 0.179 -3.454 1.826 1.00 88.12 99 THR A O 1
ATOM 816 N N . LEU A 1 100 ? -0.854 -3.235 -0.150 1.00 85.44 100 LEU A N 1
ATOM 817 C CA . LEU A 1 100 ? -0.286 -4.432 -0.753 1.00 85.44 100 LEU A CA 1
ATOM 818 C C . LEU A 1 100 ? 0.697 -4.000 -1.829 1.00 85.44 100 LEU A C 1
ATOM 820 O O . LEU A 1 100 ? 0.300 -3.452 -2.855 1.00 85.44 100 LEU A O 1
ATOM 824 N N . SER A 1 101 ? 1.979 -4.245 -1.578 1.00 79.69 101 SER A N 1
ATOM 825 C CA . SER A 1 101 ? 3.041 -4.004 -2.552 1.00 79.69 101 SER A CA 1
ATOM 826 C C . SER A 1 101 ? 3.391 -5.313 -3.239 1.00 79.69 101 SER A C 1
ATOM 828 O O . SER A 1 101 ? 3.753 -6.284 -2.578 1.00 79.69 101 SER A O 1
ATOM 830 N N . TYR A 1 102 ? 3.283 -5.354 -4.559 1.00 76.69 102 TYR A N 1
ATOM 831 C CA . TYR A 1 102 ? 3.666 -6.515 -5.344 1.00 76.69 102 TYR A CA 1
ATOM 832 C C . TYR A 1 102 ? 4.329 -6.098 -6.641 1.00 76.69 102 TYR A C 1
ATOM 834 O O . TYR A 1 102 ? 4.092 -5.034 -7.209 1.00 76.69 102 TYR A O 1
ATOM 842 N N . TYR A 1 103 ? 5.180 -6.981 -7.119 1.00 70.81 103 TYR A N 1
ATOM 843 C CA . TYR A 1 103 ? 5.841 -6.831 -8.390 1.00 70.81 103 TYR A CA 1
ATOM 844 C C . TYR A 1 103 ? 4.869 -7.123 -9.536 1.00 70.81 103 TYR A C 1
ATOM 846 O O . TYR A 1 103 ? 4.163 -8.133 -9.531 1.00 70.81 103 TYR A O 1
ATOM 854 N N . THR A 1 104 ? 4.816 -6.225 -10.513 1.00 63.03 104 THR A N 1
ATOM 855 C CA . THR A 1 104 ? 4.001 -6.342 -11.720 1.00 63.03 104 THR A CA 1
ATOM 856 C C . THR A 1 104 ? 4.900 -6.335 -12.938 1.00 63.03 104 THR A C 1
ATOM 858 O O . THR A 1 104 ? 5.847 -5.559 -13.056 1.00 63.03 104 THR A O 1
ATOM 861 N N . THR A 1 105 ? 4.577 -7.241 -13.844 1.00 67.62 105 THR A N 1
ATOM 862 C CA . THR A 1 105 ? 5.214 -7.426 -15.140 1.00 67.62 105 THR A CA 1
ATOM 863 C C . THR A 1 105 ? 4.188 -7.078 -16.210 1.00 67.62 105 THR A C 1
ATOM 865 O O . THR A 1 105 ? 2.980 -7.216 -16.000 1.00 67.62 105 THR A O 1
ATOM 868 N N . LEU A 1 106 ? 4.664 -6.628 -17.372 1.00 68.38 106 LEU A N 1
ATOM 869 C CA . LEU A 1 106 ? 3.814 -6.331 -18.528 1.00 68.38 106 LEU A CA 1
ATOM 870 C C . LEU A 1 106 ? 3.127 -7.589 -19.090 1.00 68.38 106 LEU A C 1
ATOM 872 O O . LEU A 1 106 ? 2.165 -7.481 -19.847 1.00 68.38 106 LEU A O 1
ATOM 876 N N . ASN A 1 107 ? 3.599 -8.781 -18.720 1.00 73.69 107 ASN A N 1
ATOM 877 C CA . ASN A 1 107 ? 2.999 -10.049 -19.102 1.00 73.69 107 ASN A CA 1
ATOM 878 C C . ASN A 1 107 ? 2.162 -10.616 -17.948 1.00 73.69 107 ASN A C 1
ATOM 880 O O . ASN A 1 107 ? 2.704 -11.095 -16.954 1.00 73.69 107 ASN A O 1
ATOM 884 N N . SER A 1 108 ? 0.838 -10.653 -18.109 1.00 71.25 108 SER A N 1
ATOM 885 C CA . SER A 1 108 ? -0.081 -11.167 -17.083 1.00 71.25 108 SER A CA 1
ATOM 886 C C . SER A 1 108 ? 0.196 -12.611 -16.655 1.00 71.25 108 SER A C 1
ATOM 888 O O . SER A 1 108 ? -0.095 -12.966 -15.517 1.00 71.25 108 SER A O 1
ATOM 890 N N . LYS A 1 109 ? 0.805 -13.440 -17.515 1.00 72.12 109 LYS A N 1
ATOM 891 C CA . LYS A 1 109 ? 1.179 -14.825 -17.176 1.00 72.12 109 LYS A CA 1
ATOM 892 C C . LYS A 1 109 ? 2.377 -14.919 -16.230 1.00 72.12 109 LYS A C 1
ATOM 894 O O . LYS A 1 109 ? 2.605 -15.975 -15.654 1.00 72.12 109 LYS A O 1
ATOM 899 N N . GLN A 1 110 ? 3.159 -13.849 -16.114 1.00 72.00 110 GLN A N 1
ATOM 900 C CA . GLN A 1 110 ? 4.329 -13.778 -15.240 1.00 72.00 110 GLN A CA 1
ATOM 901 C C . GLN A 1 110 ? 4.002 -13.125 -13.888 1.00 72.00 110 GLN A C 1
ATOM 903 O O . GLN A 1 110 ? 4.823 -13.171 -12.973 1.00 72.00 110 GLN A O 1
ATOM 908 N N . ILE A 1 111 ? 2.815 -12.521 -13.743 1.00 71.25 111 ILE A N 1
ATOM 909 C CA . ILE A 1 111 ? 2.339 -11.999 -12.461 1.00 71.25 111 ILE A CA 1
ATOM 910 C C . ILE A 1 111 ? 2.273 -13.176 -11.483 1.00 71.25 111 ILE A C 1
ATOM 912 O O . ILE A 1 111 ? 1.593 -14.163 -11.752 1.00 71.25 111 ILE A O 1
ATOM 916 N N . LEU A 1 112 ? 2.990 -13.066 -10.360 1.00 71.00 112 LEU A N 1
ATOM 917 C CA . LEU A 1 112 ? 3.102 -14.123 -9.346 1.00 71.00 112 LEU A CA 1
ATOM 918 C C . LEU A 1 112 ? 3.833 -15.407 -9.817 1.00 71.00 112 LEU A C 1
ATOM 920 O O . LEU A 1 112 ? 3.614 -16.465 -9.229 1.00 71.00 112 LEU A O 1
ATOM 924 N N . GLY A 1 113 ? 4.674 -15.351 -10.860 1.00 70.69 113 GLY A N 1
ATOM 925 C CA . GLY A 1 113 ? 5.520 -16.486 -11.279 1.00 70.69 113 GLY A CA 1
ATOM 926 C C . GLY A 1 113 ? 6.700 -16.761 -10.328 1.00 70.69 113 GLY A C 1
ATOM 927 O O . GLY A 1 113 ? 6.743 -16.224 -9.221 1.00 70.69 113 GLY A O 1
ATOM 928 N N . ASP A 1 114 ? 7.658 -17.598 -10.737 1.00 73.88 114 ASP A N 1
ATOM 929 C CA . ASP A 1 114 ? 8.944 -17.789 -10.038 1.00 73.88 114 ASP A CA 1
ATOM 930 C C . ASP A 1 114 ? 10.021 -16.808 -10.541 1.00 73.88 114 ASP A C 1
ATOM 932 O O . ASP A 1 114 ? 9.980 -16.460 -11.725 1.00 73.88 114 ASP A O 1
ATOM 936 N N . PRO A 1 115 ? 10.955 -16.350 -9.672 1.00 68.06 115 PRO A N 1
ATOM 937 C CA . PRO A 1 115 ? 12.094 -15.525 -10.079 1.00 68.06 115 PRO A CA 1
ATOM 938 C C . PRO A 1 115 ? 12.858 -16.129 -11.242 1.00 68.06 115 PRO A C 1
ATOM 940 O O . PRO A 1 115 ? 13.075 -17.338 -11.280 1.00 68.06 115 PRO A O 1
ATOM 943 N N . ASP A 1 116 ? 13.271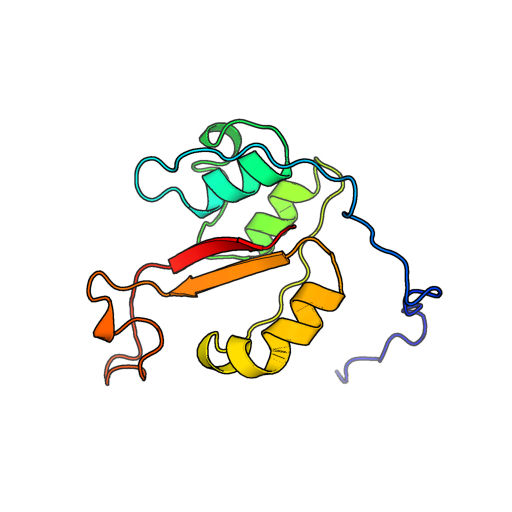 -15.272 -12.175 1.00 70.81 116 ASP A N 1
ATOM 944 C CA . ASP A 1 116 ? 14.198 -15.676 -13.220 1.00 70.81 116 ASP A CA 1
ATOM 945 C C . ASP A 1 116 ? 15.627 -15.811 -12.673 1.00 70.81 116 ASP A C 1
ATOM 947 O O . ASP A 1 116 ? 15.940 -15.410 -11.546 1.00 70.81 116 ASP A O 1
ATOM 951 N N . ASP A 1 117 ? 16.514 -16.355 -13.505 1.00 75.50 117 ASP A N 1
ATOM 952 C CA . ASP A 1 117 ? 17.913 -16.617 -13.155 1.00 75.50 117 ASP A CA 1
ATOM 953 C C . ASP A 1 117 ? 18.715 -15.339 -12.820 1.00 75.50 117 ASP A C 1
ATOM 955 O O . ASP A 1 117 ? 19.821 -15.425 -12.288 1.00 75.50 117 ASP A O 1
ATOM 959 N N . ASN A 1 118 ? 18.164 -14.147 -13.088 1.00 68.06 118 ASN A N 1
ATOM 960 C CA . ASN A 1 118 ? 18.773 -12.854 -12.762 1.00 68.06 118 ASN A CA 1
ATOM 961 C C . ASN A 1 118 ? 18.268 -12.264 -11.433 1.00 68.06 118 ASN A C 1
ATOM 963 O O . ASN A 1 118 ? 18.643 -11.145 -11.079 1.00 68.06 118 ASN A O 1
ATOM 967 N N . GLY A 1 119 ? 17.427 -12.986 -10.685 1.00 60.78 119 GLY A N 1
ATOM 968 C CA . GLY A 1 119 ? 16.934 -12.537 -9.381 1.00 60.78 119 GLY A CA 1
ATOM 969 C C . GLY A 1 119 ? 15.814 -11.495 -9.452 1.00 60.78 119 GLY A C 1
ATOM 970 O O . GLY A 1 119 ? 15.621 -10.757 -8.492 1.00 60.78 119 GLY A O 1
ATOM 971 N N . TRP A 1 120 ? 15.074 -11.461 -10.564 1.00 58.09 120 TRP A N 1
ATOM 972 C CA . TRP A 1 120 ? 13.869 -10.666 -10.824 1.00 58.09 120 TRP A CA 1
ATOM 973 C C . TRP A 1 120 ? 13.958 -9.145 -10.573 1.00 58.09 120 TRP A C 1
ATOM 975 O O . TRP A 1 120 ? 13.761 -8.644 -9.468 1.00 58.09 120 TRP A O 1
ATOM 985 N N . ILE A 1 121 ? 14.111 -8.379 -11.661 1.00 51.19 121 ILE A N 1
ATOM 986 C CA . ILE A 1 121 ? 14.004 -6.909 -11.683 1.00 51.19 121 ILE A CA 1
ATOM 987 C C . ILE A 1 121 ? 12.741 -6.530 -12.465 1.00 51.19 121 ILE A C 1
ATOM 989 O O . ILE A 1 121 ? 12.755 -6.413 -13.687 1.00 51.19 121 ILE A O 1
ATOM 993 N N . THR A 1 122 ? 11.613 -6.379 -11.782 1.00 53.06 122 THR A N 1
ATOM 994 C CA . THR A 1 122 ? 10.329 -6.008 -12.400 1.00 53.06 122 THR A CA 1
ATOM 995 C C . THR A 1 122 ? 9.728 -4.812 -11.666 1.00 53.06 122 THR A C 1
ATOM 997 O O . THR A 1 122 ? 10.070 -4.550 -10.513 1.00 53.06 122 THR A O 1
ATOM 1000 N N . GLY A 1 123 ? 8.856 -4.054 -12.336 1.00 60.28 123 GLY A N 1
ATOM 1001 C CA . GLY A 1 123 ? 8.215 -2.880 -11.741 1.00 60.28 123 GLY A CA 1
ATOM 1002 C C . GLY A 1 123 ? 7.412 -3.266 -10.500 1.00 60.28 123 GLY A C 1
ATOM 1003 O O . GLY A 1 123 ? 6.751 -4.297 -10.489 1.00 60.28 123 GLY A O 1
ATOM 1004 N N . SER A 1 124 ? 7.474 -2.474 -9.435 1.00 67.44 124 SER A N 1
ATOM 1005 C CA . SER A 1 124 ? 6.621 -2.658 -8.262 1.00 67.44 124 SER A CA 1
ATOM 1006 C C . SER A 1 124 ? 5.357 -1.812 -8.390 1.00 67.44 124 SER A C 1
ATOM 1008 O O . SER A 1 124 ? 5.350 -0.708 -8.940 1.00 67.44 124 SER A O 1
ATOM 1010 N N . HIS A 1 125 ? 4.255 -2.337 -7.879 1.00 78.62 125 HIS A N 1
ATOM 1011 C CA . HIS A 1 125 ? 3.014 -1.607 -7.715 1.00 78.62 125 HIS A CA 1
ATOM 1012 C C . HIS A 1 125 ? 2.538 -1.761 -6.285 1.00 78.62 125 HIS A C 1
ATOM 1014 O O . HIS A 1 125 ? 2.823 -2.750 -5.612 1.00 78.62 125 HIS A O 1
ATOM 1020 N N . ILE A 1 126 ? 1.824 -0.749 -5.830 1.00 86.38 126 ILE A N 1
ATOM 1021 C CA . ILE A 1 126 ? 1.227 -0.707 -4.511 1.00 86.38 126 ILE A CA 1
ATOM 1022 C C . ILE A 1 126 ? -0.240 -0.378 -4.706 1.00 86.38 126 ILE A C 1
ATOM 1024 O O . ILE A 1 126 ? -0.582 0.549 -5.440 1.00 86.38 126 ILE A O 1
ATOM 1028 N N . VAL A 1 127 ? -1.092 -1.167 -4.069 1.00 85.12 127 VAL A N 1
ATOM 1029 C CA . VAL A 1 127 ? -2.538 -0.964 -4.043 1.00 85.12 127 VAL A CA 1
ATOM 1030 C C . VAL A 1 127 ? -3.012 -0.887 -2.606 1.00 85.12 127 VAL A C 1
ATOM 1032 O O . VAL A 1 127 ? -2.325 -1.328 -1.682 1.00 85.12 127 VAL A O 1
ATOM 1035 N N . ILE A 1 128 ? -4.206 -0.339 -2.431 1.00 89.00 128 ILE A N 1
ATOM 1036 C CA . ILE A 1 128 ? -4.897 -0.337 -1.152 1.00 89.00 128 ILE A CA 1
ATOM 1037 C C . ILE A 1 128 ? -5.917 -1.473 -1.172 1.00 89.00 128 ILE A C 1
ATOM 1039 O O . ILE A 1 128 ? -6.692 -1.592 -2.121 1.00 89.00 128 ILE A O 1
ATOM 1043 N N . LEU A 1 129 ? -5.901 -2.300 -0.132 1.00 88.44 129 LEU A N 1
ATOM 1044 C CA . LEU A 1 129 ? -6.995 -3.201 0.199 1.00 88.44 129 LEU A CA 1
ATOM 1045 C C . LEU A 1 129 ? -7.767 -2.556 1.351 1.00 88.44 129 LEU A C 1
ATOM 1047 O O . LEU A 1 129 ? -7.240 -2.396 2.451 1.00 88.44 129 LEU A O 1
ATOM 1051 N N . HIS A 1 130 ? -8.992 -2.149 1.045 1.00 87.06 130 HIS A N 1
ATOM 1052 C CA . HIS A 1 130 ? -9.961 -1.546 1.953 1.00 87.06 130 HIS A CA 1
ATOM 1053 C C . HIS A 1 130 ? -11.364 -1.899 1.431 1.00 87.06 130 HIS A C 1
ATOM 1055 O O . HIS A 1 130 ? -11.498 -2.203 0.241 1.00 87.06 130 HIS A O 1
ATOM 1061 N N . ARG A 1 131 ? -12.362 -1.943 2.317 1.00 78.38 131 ARG A N 1
ATOM 1062 C CA . ARG A 1 131 ? -13.736 -2.370 2.006 1.00 78.38 131 ARG A CA 1
ATOM 1063 C C . ARG A 1 131 ? -14.442 -1.498 0.964 1.00 78.38 131 ARG A C 1
ATOM 1065 O O . ARG A 1 131 ? -14.276 -0.258 1.005 1.00 78.38 131 ARG A O 1
#

Foldseek 3Di:
DDDDDDPPPDDDPDQLDAPCLVPDFDQDDDDDLQQLLNVLCRVQVHHSVVPPPPFDPVDLQRSQVVCVVRVGGDDDDDDLVLCCVVCVVVVVVSQYKDKDKAFDDPDPVCGSPDDDPVRDDGRIHIDIDHD

pLDDT: mean 80.34, std 13.78, range [37.91, 95.81]

Secondary structure (DSSP, 8-state):
-PPPP-TT----S-TT--TTTT---------SS-HHHHHHHHHHT--GGGTTTTS-TT-HHHHHHHHHTTT--PPP----GGGGGGTHHHHHHTT--EEEEEEE-SSGGGTT-PPPTT----EEEEEEE--

Organism: Adineta ricciae (NCBI:txid249248)

Sequence (131 aa):
MSAVYDHNTTLWSDKNEHFFHDYRIQPIAQRGPHCVSTVLAMLTGKTPEEFQGKMNTQDPFSWSQALQLYGMRLSYCPMDVRKLKFYMKELIALDDLFTLSYYTTLNSKQILGDPDDNGWITGSHIVILHR